Protein 8QLU (pdb70)

Sequence (137 aa):
ESVPIPCHFIRIGDILILQGRPCQVIRRISVSPQTGQHRYLGVDLFTRQLQEESSFVSNPSPSVVVQQTMLGPVYKTYRILDLHEDGTITAMTETGDVKQALPVVTQGQLFRKIRDAFSSVRALVINDGRELVVDYKVI

Structure (mmCIF, N/CA/C/O backbone):
data_8QLU
#
_entry.id   8QLU
#
_cell.length_a   58.360
_cell.length_b   58.360
_cell.length_c   190.050
_cell.angle_alpha   90.000
_cell.angle_beta   90.000
_cell.angle_gamma   120.000
#
_symmetry.space_group_name_H-M   'P 65 2 2'
#
loop_
_entity.id
_entity.type
_entity.pdbx_description
1 polymer 'Woronin body major protein hexA'
2 water water
#
loop_
_atom_site.group_PDB
_atom_site.id
_atom_site.type_symbol
_atom_site.label_atom_id
_atom_site.label_alt_id
_atom_site.label_comp_id
_atom_site.label_asym_id
_atom_site.label_entity_id
_atom_site.label_seq_id
_atom_site.pdbx_PDB_ins_code
_atom_site.Cartn_x
_atom_site.Cartn_y
_atom_site.Cartn_z
_atom_site.occupancy
_atom_site.B_iso_or_equiv
_atom_site.auth_seq_id
_atom_site.auth_comp_id
_atom_site.auth_asym_id
_atom_site.auth_atom_id
_atom_site.pdbx_PDB_model_num
ATOM 1 N N . GLU A 1 72 ? 23.71558 40.83945 36.73678 1.000 50.49863 31 GLU A N 1
ATOM 2 C CA . GLU A 1 72 ? 23.34521 39.60740 36.05076 1.000 43.02173 31 GLU A CA 1
ATOM 3 C C . GLU A 1 72 ? 24.21129 38.43995 36.51216 1.000 39.40365 31 GLU A C 1
ATOM 4 O O . GLU A 1 72 ? 23.95293 37.28801 36.16311 1.000 44.71552 31 GLU A O 1
ATOM 6 N N . SER A 1 73 ? 25.24091 38.74470 37.29932 1.000 36.26458 32 SER A N 1
ATOM 7 C CA . SER A 1 73 ? 26.15325 37.73138 37.80641 1.000 40.63111 32 SER A CA 1
ATOM 8 C C . SER A 1 73 ? 26.57538 38.09559 39.22255 1.000 33.47737 32 SER A C 1
ATOM 9 O O . SER A 1 73 ? 26.41569 39.23465 39.66813 1.000 43.75466 32 SER A O 1
ATOM 12 N N . VAL A 1 74 ? 27.11978 37.10927 39.92820 1.000 33.10739 33 VAL A N 1
ATOM 13 C CA . VAL A 1 74 ? 27.56105 37.30050 41.30778 1.000 41.42802 33 VAL A CA 1
ATOM 14 C C . VAL A 1 74 ? 28.84488 36.50704 41.53647 1.000 33.82409 33 VAL A C 1
ATOM 15 O O . VAL A 1 74 ? 28.96749 35.36857 41.05884 1.000 35.67817 33 VAL A O 1
ATOM 19 N N . PRO A 1 75 ? 29.84136 37.07644 42.21436 1.000 31.81379 34 PRO A N 1
ATOM 20 C CA . PRO A 1 75 ? 31.07157 36.32346 42.48682 1.000 28.19346 34 PRO A CA 1
ATOM 21 C C . PRO A 1 75 ? 30.88763 35.33662 43.62926 1.000 33.12550 34 PRO A C 1
ATOM 22 O O . PRO A 1 75 ? 30.26033 35.63845 44.64772 1.000 32.75236 34 PRO A O 1
ATOM 26 N N . ILE A 1 76 ? 31.44625 34.14395 43.44642 1.000 26.55822 35 ILE A N 1
ATOM 27 C CA . ILE A 1 76 ? 31.34756 33.06722 44.42923 1.000 27.93329 35 ILE A CA 1
ATOM 28 C C . ILE A 1 76 ? 32.74669 32.54098 44.72635 1.000 26.17535 35 ILE A C 1
ATOM 29 O O . ILE A 1 76 ? 33.49881 32.23695 43.78926 1.000 25.34888 35 ILE A O 1
ATOM 34 N N . PRO A 1 77 ? 33.14196 32.42237 45.99488 1.000 25.83074 36 PRO A N 1
ATOM 35 C CA . PRO A 1 77 ? 34.44599 31.82253 46.30373 1.000 23.02375 36 PRO A CA 1
ATOM 36 C C . PRO A 1 77 ? 34.53775 30.40380 45.76078 1.000 26.03808 36 PRO A C 1
ATOM 37 O O . PRO A 1 77 ? 33.58086 29.62972 45.82734 1.000 23.26379 36 PRO A O 1
ATOM 41 N N . CYS A 1 78 ? 35.71194 30.07008 45.21873 1.000 23.73209 37 CYS A N 1
ATOM 42 C CA . CYS A 1 78 ? 35.86943 28.81263 44.49344 1.000 28.78303 37 CYS A CA 1
ATOM 43 C C . CYS A 1 78 ? 35.65241 27.59734 45.38474 1.000 25.36425 37 CYS A C 1
ATOM 44 O O . CYS A 1 78 ? 35.14890 26.57035 44.91513 1.000 25.66390 37 CYS A O 1
ATOM 47 N N . HIS A 1 79 ? 36.01822 27.68523 46.66481 1.000 24.36491 38 HIS A N 1
ATOM 48 C CA . HIS A 1 79 ? 35.88703 26.52550 47.53863 1.000 30.15636 38 HIS A CA 1
ATOM 49 C C . HIS A 1 79 ? 34.43569 26.18292 47.85265 1.000 30.25897 38 HIS A C 1
ATOM 50 O O . HIS A 1 79 ? 34.18209 25.12766 48.44330 1.000 29.69560 38 HIS A O 1
ATOM 57 N N . PHE A 1 80 ? 33.48528 27.03384 47.46740 1.000 27.27198 39 PHE A N 1
ATOM 58 C CA . PHE A 1 80 ? 32.06634 26.73293 47.59987 1.000 28.19834 39 PHE A CA 1
ATOM 59 C C . PHE A 1 80 ? 31.48181 26.06977 46.35920 1.000 28.77489 39 PHE A C 1
ATOM 60 O O . PHE A 1 80 ? 30.37646 25.52171 46.43103 1.000 29.31555 39 PHE A O 1
ATOM 68 N N . ILE A 1 81 ? 32.19002 26.10539 45.23451 1.000 25.37946 40 ILE A N 1
ATOM 69 C CA . ILE A 1 81 ? 31.68474 25.60421 43.96186 1.000 28.03505 40 ILE A CA 1
ATOM 70 C C . ILE A 1 81 ? 31.95374 24.11011 43.86706 1.000 33.36238 40 ILE A C 1
ATOM 71 O O . ILE A 1 81 ? 33.04260 23.63584 44.21159 1.000 30.11009 40 ILE A O 1
ATOM 76 N N . ARG A 1 82 ? 30.95995 23.36233 43.39299 1.000 29.40546 41 ARG A N 1
ATOM 77 C CA . ARG A 1 82 ? 31.06883 21.91969 43.24347 1.000 26.76366 41 ARG A CA 1
ATOM 78 C C . ARG A 1 82 ? 30.53799 21.50383 41.87896 1.000 25.15652 41 ARG A C 1
ATOM 79 O O . ARG A 1 82 ? 29.87828 22.27644 41.17894 1.000 21.17566 41 ARG A O 1
ATOM 87 N N . ILE A 1 83 ? 30.84210 20.25761 41.50884 1.000 24.76814 42 ILE A N 1
ATOM 88 C CA . ILE A 1 83 ? 30.38115 19.71508 40.23722 1.000 23.81965 42 ILE A CA 1
ATOM 89 C C . ILE A 1 83 ? 28.86036 19.71838 40.20720 1.000 26.42346 42 ILE A C 1
ATOM 90 O O . ILE A 1 83 ? 28.20047 19.31172 41.17186 1.000 26.41065 42 ILE A O 1
ATOM 95 N N . GLY A 1 84 ? 28.29500 20.18876 39.09644 1.000 26.71683 43 GLY A N 1
ATOM 96 C CA . GLY A 1 84 ? 26.86748 20.33709 38.94773 1.000 24.50342 43 GLY A CA 1
ATOM 97 C C . GLY A 1 84 ? 26.36500 21.75309 39.13499 1.000 29.81621 43 GLY A C 1
ATOM 98 O O . GLY A 1 84 ? 25.24468 22.05990 38.71002 1.000 26.89422 43 GLY A O 1
ATOM 99 N N . ASP A 1 85 ? 27.15960 22.61774 39.76055 1.000 20.45142 44 ASP A N 1
ATOM 100 C CA . ASP A 1 85 ? 26.77458 24.01103 39.92132 1.000 27.46610 44 ASP A CA 1
ATOM 101 C C . ASP A 1 85 ? 26.80448 24.72911 38.57767 1.000 27.02708 44 ASP A C 1
ATOM 102 O O . ASP A 1 85 ? 27.56343 24.37289 37.67227 1.000 23.61728 44 ASP A O 1
ATOM 107 N N . ILE A 1 86 ? 25.96589 25.75029 38.45318 1.000 22.82095 45 ILE A N 1
ATOM 108 C CA . ILE A 1 86 ? 25.90959 26.56109 37.24391 1.000 23.19919 45 ILE A CA 1
ATOM 109 C C . ILE A 1 86 ? 26.79750 27.78303 37.43050 1.000 25.95830 45 ILE A C 1
ATOM 110 O O . ILE A 1 86 ? 26.66240 28.51888 38.41556 1.000 23.86243 45 ILE A O 1
ATOM 115 N N . LEU A 1 87 ? 27.71351 27.99333 36.48895 1.000 20.57677 46 LEU A N 1
ATOM 116 C CA . LEU A 1 87 ? 28.60908 29.13828 36.50157 1.000 24.78574 46 LEU A CA 1
ATOM 117 C C . LEU A 1 87 ? 28.55720 29.83380 35.14958 1.000 26.23691 46 LEU A C 1
ATOM 118 O O . LEU A 1 87 ? 28.09198 29.27233 34.15440 1.000 28.26864 46 LEU A O 1
ATOM 123 N N . ILE A 1 88 ? 29.04605 31.07094 35.12550 1.000 24.60015 47 ILE A N 1
ATOM 124 C CA . ILE A 1 88 ? 29.19218 31.82888 33.88805 1.000 23.81848 47 ILE A CA 1
ATOM 125 C C . ILE A 1 88 ? 30.61120 31.58146 33.38523 1.000 24.76139 47 ILE A C 1
ATOM 126 O O . ILE A 1 88 ? 31.57525 32.14520 33.90449 1.000 31.68275 47 ILE A O 1
ATOM 131 N N . LEU A 1 89 ? 30.74003 30.72296 32.37713 1.000 23.59426 48 LEU A N 1
ATOM 132 C CA . LEU A 1 89 ? 32.02659 30.39172 31.77666 1.000 25.80573 48 LEU A CA 1
ATOM 133 C C . LEU A 1 89 ? 32.11299 31.05746 30.41135 1.000 25.51794 48 LEU A C 1
ATOM 134 O O . LEU A 1 89 ? 31.28250 30.78946 29.53575 1.000 27.35900 48 LEU A O 1
ATOM 139 N N . GLN A 1 90 ? 33.11818 31.91690 30.23498 1.000 26.60307 49 GLN A N 1
ATOM 140 C CA . GLN A 1 90 ? 33.31841 32.65150 28.98541 1.000 31.98137 49 GLN A CA 1
ATOM 141 C C . GLN A 1 90 ? 32.05900 33.42160 28.59451 1.000 31.95510 49 GLN A C 1
ATOM 142 O O . GLN A 1 90 ? 31.69819 33.51488 27.41954 1.000 31.73949 49 GLN A O 1
ATOM 148 N N . GLY A 1 91 ? 31.37882 33.97416 29.59720 1.000 26.05882 50 GLY A N 1
ATOM 149 C CA . GLY A 1 91 ? 30.16083 34.72359 29.37042 1.000 28.39795 50 GLY A CA 1
ATOM 150 C C . GLY A 1 91 ? 28.92289 33.89098 29.12705 1.000 26.10958 50 GLY A C 1
ATOM 151 O O . GLY A 1 91 ? 27.88329 34.45210 28.76334 1.000 33.09351 50 GLY A O 1
ATOM 152 N N . ARG A 1 92 ? 28.99315 32.57318 29.31832 1.000 26.46121 51 ARG A N 1
ATOM 153 C CA . ARG A 1 92 ? 27.86099 31.70197 29.06305 1.000 33.09309 51 ARG A CA 1
ATOM 154 C C . ARG A 1 92 ? 27.52442 30.87845 30.30011 1.000 25.89992 51 ARG A C 1
ATOM 155 O O . ARG A 1 92 ? 28.42927 30.35969 30.96224 1.000 26.38261 51 ARG A O 1
ATOM 163 N N . PRO A 1 93 ? 26.24221 30.74204 30.63859 1.000 25.90129 52 PRO A N 1
ATOM 164 C CA . PRO A 1 93 ? 25.86397 29.86039 31.75273 1.000 26.20972 52 PRO A CA 1
ATOM 165 C C . PRO A 1 93 ? 26.16554 28.40859 31.41165 1.000 25.52582 52 PRO A C 1
ATOM 166 O O . PRO A 1 93 ? 25.71210 27.88911 30.38955 1.000 28.00207 52 PRO A O 1
ATOM 170 N N . CYS A 1 94 ? 26.93932 27.75664 32.27638 1.000 25.57139 53 CYS A N 1
ATOM 171 C CA . CYS A 1 94 ? 27.37460 26.38904 32.04130 1.000 24.00898 53 CYS A CA 1
ATOM 172 C C . CYS A 1 94 ? 27.23490 25.57367 33.31726 1.000 25.92243 53 CYS A C 1
ATOM 173 O O . CYS A 1 94 ? 27.42774 26.08326 34.42418 1.000 24.45440 53 CYS A O 1
ATOM 176 N N . GLN A 1 95 ? 26.90124 24.29680 33.14841 1.000 24.65072 54 GLN A N 1
ATOM 177 C CA . GLN A 1 95 ? 26.89459 23.34200 34.24887 1.000 24.56295 54 GLN A CA 1
ATOM 178 C C . GLN A 1 95 ? 28.28197 22.72187 34.36441 1.000 27.13948 54 GLN A C 1
ATOM 179 O O . GLN A 1 95 ? 28.78035 22.12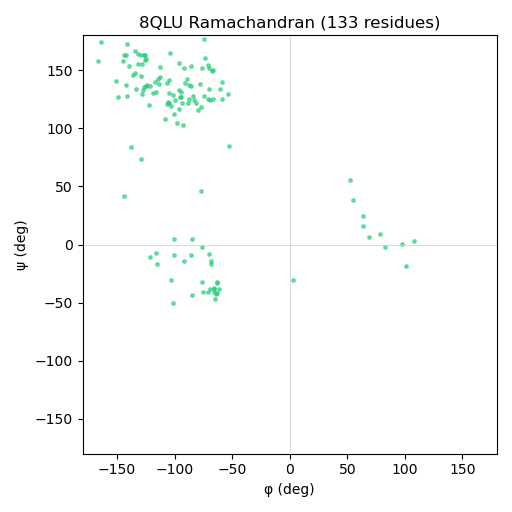415 33.40490 1.000 21.07444 54 GLN A O 1
ATOM 185 N N . VAL A 1 96 ? 28.90040 22.86344 35.53669 1.000 22.65173 55 VAL A N 1
ATOM 186 C CA . VAL A 1 96 ? 30.26626 22.39203 35.73369 1.000 20.34310 55 VAL A CA 1
ATOM 187 C C . VAL A 1 96 ? 30.29044 20.86992 35.73486 1.000 24.50246 55 VAL A C 1
ATOM 188 O O . VAL A 1 96 ? 29.45835 20.21948 36.38269 1.000 21.15232 55 VAL A O 1
ATOM 192 N N . ILE A 1 97 ? 31.24426 20.29339 35.00765 1.000 17.17531 56 ILE A N 1
ATOM 193 C CA . ILE A 1 97 ? 31.43016 18.84630 34.97432 1.000 23.51032 56 ILE A CA 1
ATOM 194 C C . ILE A 1 97 ? 32.81644 18.41245 35.42688 1.000 25.66848 56 ILE A C 1
ATOM 195 O O . ILE A 1 97 ? 33.02985 17.20839 35.63757 1.000 26.58861 56 ILE A O 1
ATOM 200 N N . ARG A 1 98 ? 33.76617 19.33382 35.58328 1.000 29.26730 57 ARG A N 1
ATOM 201 C CA A ARG A 1 98 ? 35.09710 18.98378 36.05865 0.644 28.99203 57 ARG A CA 1
ATOM 202 C CA B ARG A 1 98 ? 35.09927 18.98477 36.05353 0.356 28.97968 57 ARG A CA 1
ATOM 203 C C . ARG A 1 98 ? 35.74403 20.21656 36.67060 1.000 28.03711 57 ARG A C 1
ATOM 204 O O . ARG A 1 98 ? 35.61131 21.32285 36.14098 1.000 22.88267 57 ARG A O 1
ATOM 219 N N . ILE A 1 99 ? 36.43737 20.01596 37.78974 1.000 28.89563 58 ILE A N 1
ATOM 220 C CA . ILE A 1 99 ? 37.17187 21.07164 38.47506 1.000 26.15447 58 ILE A CA 1
ATOM 221 C C . ILE A 1 99 ? 38.60030 20.59131 38.68316 1.000 30.98687 58 ILE A C 1
ATOM 222 O O . ILE A 1 99 ? 38.81859 19.45999 39.13113 1.000 25.57198 58 ILE A O 1
ATOM 227 N N . SER A 1 100 ? 39.56874 21.44351 38.35361 1.000 25.28528 59 SER A N 1
ATOM 228 C CA . SER A 1 100 ? 40.97649 21.12777 38.54275 1.000 34.11709 59 SER A CA 1
ATOM 229 C C . SER A 1 100 ? 41.70664 22.37931 39.00852 1.000 31.90882 59 SER A C 1
ATOM 230 O O . SER A 1 100 ? 41.14548 23.47761 39.04320 1.000 31.87463 59 SER A O 1
ATOM 233 N N . VAL A 1 101 ? 42.97380 22.20209 39.37384 1.000 31.75105 60 VAL A N 1
ATOM 234 C CA . VAL A 1 101 ? 43.81493 23.28207 39.87334 1.000 34.02978 60 VAL A CA 1
ATOM 235 C C . VAL A 1 101 ? 45.03343 23.40698 38.97107 1.000 35.75616 60 VAL A C 1
ATOM 236 O O . VAL A 1 101 ? 45.63927 22.40068 38.58670 1.000 37.32693 60 VAL A O 1
ATOM 240 N N . SER A 1 102 ? 45.38757 24.64069 38.63341 1.000 40.93633 61 SER A N 1
ATOM 241 C CA . SER A 1 102 ? 46.57328 24.88769 37.82462 1.000 35.71877 61 SER A CA 1
ATOM 242 C C . SER A 1 102 ? 47.81927 24.75594 38.68998 1.000 35.06531 61 SER A C 1
ATOM 243 O O . SER A 1 102 ? 47.96947 25.50871 39.65893 1.000 35.13117 61 SER A O 1
ATOM 246 N N . PRO A 1 103 ? 48.72723 23.82206 38.38912 1.000 42.07905 62 PRO A N 1
ATOM 247 C CA . PRO A 1 103 ? 49.96901 23.72655 39.17125 1.000 42.70675 62 PRO A CA 1
ATOM 248 C C . PRO A 1 103 ? 50.90385 24.90669 38.97396 1.000 48.91203 62 PRO A C 1
ATOM 249 O O . PRO A 1 103 ? 51.83399 25.07417 39.77336 1.000 51.93165 62 PRO A O 1
ATOM 253 N N . GLN A 1 104 ? 50.68790 25.72618 37.94564 1.000 47.93007 63 GLN A N 1
ATOM 254 C CA . GLN A 1 104 ? 51.53922 26.88026 37.68618 1.000 46.73986 63 GLN A CA 1
ATOM 255 C C . GLN A 1 104 ? 51.11999 28.10552 38.48942 1.000 39.45171 63 GLN A C 1
ATOM 256 O O . GLN A 1 104 ? 51.97612 28.80437 39.04207 1.000 39.97871 63 GLN A O 1
ATOM 262 N N . THR A 1 105 ? 49.81637 28.38082 38.56668 1.000 38.65903 64 THR A N 1
ATOM 263 C CA . THR A 1 105 ? 49.31537 29.58530 39.21191 1.000 33.98765 64 THR A CA 1
ATOM 264 C C . THR A 1 105 ? 48.48050 29.33110 40.45744 1.000 33.85460 64 THR A C 1
ATOM 265 O O . THR A 1 105 ? 48.27685 30.26750 41.23777 1.000 29.69918 64 THR A O 1
ATOM 269 N N . GLY A 1 106 ? 47.99220 28.11174 40.66842 1.000 32.67411 65 GLY A N 1
ATOM 270 C CA . GLY A 1 106 ? 47.07074 27.85010 41.75142 1.000 29.17159 65 GLY A CA 1
ATOM 271 C C . GLY A 1 106 ? 45.62855 28.18926 41.45057 1.000 36.26345 65 GLY A C 1
ATOM 272 O O . GLY A 1 106 ? 44.76443 27.96242 42.30785 1.000 32.17184 65 GLY A O 1
ATOM 273 N N . GLN A 1 107 ? 45.34050 28.72980 40.26934 1.000 27.46702 66 GLN A N 1
ATOM 274 C CA . GLN A 1 107 ? 43.96685 29.01081 39.88302 1.000 27.51668 66 GLN A CA 1
ATOM 275 C C . GLN A 1 107 ? 43.18376 27.71537 39.71483 1.000 27.07445 66 GLN A C 1
ATOM 276 O O . GLN A 1 107 ? 43.73535 26.66906 39.36342 1.000 31.74994 66 GLN A O 1
ATOM 282 N N . HIS A 1 108 ? 41.88190 27.79383 39.96791 1.000 27.85617 67 HIS A N 1
ATOM 283 C CA . HIS A 1 108 ? 40.98811 26.67678 39.71148 1.000 26.06893 67 HIS A CA 1
ATOM 284 C C . HIS A 1 108 ? 40.46434 26.75746 38.28467 1.000 26.62826 67 HIS A C 1
ATOM 285 O O . HIS A 1 108 ? 40.20664 27.84612 37.76302 1.000 28.40149 67 HIS A O 1
ATOM 292 N N . ARG A 1 109 ? 40.32105 25.59611 37.65484 1.000 27.34210 68 ARG A N 1
ATOM 293 C CA . ARG A 1 109 ? 39.88707 25.48996 36.26988 1.000 32.27055 68 ARG A CA 1
ATOM 294 C C . ARG A 1 109 ? 38.55285 24.76277 36.22867 1.000 31.04557 68 ARG A C 1
ATOM 295 O O . ARG A 1 109 ? 38.40025 23.70417 36.84745 1.000 26.52789 68 ARG A O 1
ATOM 303 N N . TYR A 1 110 ? 37.59222 25.32737 35.50227 1.000 23.60052 69 TYR A N 1
ATOM 304 C CA . TYR A 1 110 ? 36.23204 24.80604 35.46667 1.000 23.46718 69 TYR A CA 1
ATOM 305 C C . TYR A 1 110 ? 35.85150 24.48016 34.03154 1.000 26.11829 69 TYR A C 1
ATOM 306 O O . TYR A 1 110 ? 35.85354 25.36356 33.16834 1.000 26.85797 69 TYR A O 1
ATOM 315 N N . LEU A 1 111 ? 35.53483 23.21397 33.78272 1.000 22.45507 70 LEU A N 1
ATOM 316 C CA . LEU A 1 111 ? 35.00367 22.76341 32.50502 1.000 24.76759 70 LEU A CA 1
ATOM 317 C C . LEU A 1 111 ? 33.49986 22.57479 32.64900 1.000 18.57880 70 LEU A C 1
ATOM 318 O O . LEU A 1 111 ? 33.04219 21.91203 33.58582 1.000 20.67294 70 LEU A O 1
ATOM 323 N N . GLY A 1 112 ? 32.73377 23.16669 31.73384 1.000 22.36868 71 GLY A N 1
ATOM 324 C CA . GLY A 1 112 ? 31.29127 23.15583 31.84937 1.000 18.40134 71 GLY A CA 1
ATOM 325 C C . GLY A 1 112 ? 30.61918 23.00923 30.49925 1.000 25.74400 71 GLY A C 1
ATOM 326 O O . GLY A 1 112 ? 31.22490 23.22205 29.44606 1.000 23.46394 71 GLY A O 1
ATOM 327 N N . VAL A 1 113 ? 29.34060 22.64427 30.55462 1.000 27.06766 72 VAL A N 1
ATOM 328 C CA . VAL A 1 113 ? 28.51052 22.44519 29.37155 1.000 26.73843 72 VAL A CA 1
ATOM 329 C C . VAL A 1 113 ? 27.55666 23.62555 29.25770 1.000 26.65972 72 VAL A C 1
ATOM 330 O O . VAL A 1 113 ? 26.77859 23.89416 30.18143 1.000 25.18963 72 VAL A O 1
ATOM 334 N N . ASP A 1 114 ? 27.61254 24.32225 28.12424 1.000 24.76130 73 ASP A N 1
ATOM 335 C CA . ASP A 1 114 ? 26.71112 25.43934 27.86904 1.000 29.88266 73 ASP A CA 1
ATOM 336 C C . ASP A 1 114 ? 25.26354 24.96766 27.93053 1.000 34.50194 73 ASP A C 1
ATOM 337 O O . ASP A 1 114 ? 24.87538 24.03192 27.22534 1.000 31.35307 73 ASP A O 1
ATOM 342 N N . LEU A 1 115 ? 24.46383 25.62056 28.77744 1.000 33.21637 74 LEU A N 1
ATOM 343 C CA . LEU A 1 115 ? 23.07842 25.20607 28.96959 1.000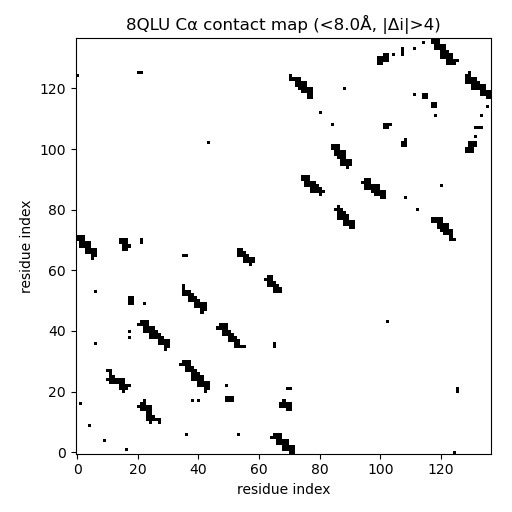 35.27717 74 LEU A CA 1
ATOM 344 C C . LEU A 1 115 ? 22.21649 25.45063 27.73794 1.000 40.66626 74 LEU A C 1
ATOM 345 O O . LEU A 1 115 ? 21.12629 24.87810 27.63758 1.000 36.91498 74 LEU A O 1
ATOM 350 N N . PHE A 1 116 ? 22.67599 26.27999 26.80276 1.000 43.11985 75 PHE A N 1
ATOM 351 C CA . PHE A 1 116 ? 21.92599 26.59983 25.59413 1.000 48.72847 75 PHE A CA 1
ATOM 352 C C . PHE A 1 116 ? 22.41806 25.82997 24.37496 1.000 41.64096 75 PHE A C 1
ATOM 353 O O . PHE A 1 116 ? 21.61705 25.21646 23.66378 1.000 48.19703 75 PHE A O 1
ATOM 361 N N . THR A 1 117 ? 23.72649 25.84675 24.12170 1.000 38.79704 76 THR A N 1
ATOM 362 C CA . THR A 1 117 ? 24.29688 25.25769 22.91818 1.000 32.48497 76 THR A CA 1
ATOM 363 C C . THR A 1 117 ? 24.91231 23.88338 23.14569 1.000 34.10725 76 THR A C 1
ATOM 364 O O . THR A 1 117 ? 25.28529 23.22538 22.16834 1.000 37.31001 76 THR A O 1
ATOM 368 N N . ARG A 1 118 ? 25.03602 23.44396 24.39949 1.000 31.55277 77 ARG A N 1
ATOM 369 C CA . ARG A 1 118 ? 25.63112 22.15709 24.76355 1.000 34.53852 77 ARG A CA 1
ATOM 370 C C . ARG A 1 118 ? 27.10756 22.06883 24.38854 1.000 35.32243 77 ARG A C 1
ATOM 371 O O . ARG A 1 118 ? 27.67580 20.97335 24.35164 1.000 34.28634 77 ARG A O 1
ATOM 373 N N . GLN A 1 119 ? 27.74458 23.20292 24.11128 1.000 31.86933 78 GLN A N 1
ATOM 374 C CA . GLN A 1 119 ? 29.17247 23.22161 23.83592 1.000 30.03302 78 GLN A CA 1
ATOM 375 C C . GLN A 1 119 ? 29.96169 23.31080 25.13650 1.000 26.21699 78 GLN A C 1
ATOM 376 O O . GLN A 1 119 ? 29.47872 23.82687 26.14795 1.000 25.99899 78 GLN A O 1
ATOM 379 N N . LEU A 1 120 ? 31.18873 22.79956 25.10186 1.000 28.83196 79 LEU A N 1
ATOM 380 C CA . LEU A 1 120 ? 32.05337 22.79683 26.27272 1.000 30.45861 79 LEU A CA 1
ATOM 381 C C . LEU A 1 120 ? 32.85032 24.09245 26.34956 1.000 24.89654 79 LEU A C 1
ATOM 382 O O . LEU A 1 120 ? 33.36677 24.58070 25.34064 1.000 29.51894 79 LEU A O 1
ATOM 387 N N . GLN A 1 121 ? 32.94342 24.64497 27.55790 1.000 23.20377 80 GLN A N 1
ATOM 388 C CA . GLN A 1 121 ? 33.68949 25.86705 27.81769 1.000 24.28902 80 GLN A CA 1
ATOM 389 C C . GLN A 1 121 ? 34.54250 25.68503 29.06443 1.000 31.40981 80 GLN A C 1
ATOM 390 O O . GLN A 1 121 ? 34.16591 24.96504 29.99293 1.000 23.06812 80 GLN A O 1
ATOM 396 N N . GLU A 1 122 ? 35.69718 26.34714 29.08138 1.000 22.87412 81 GLU A N 1
ATOM 397 C CA . GLU A 1 122 ? 36.57824 26.32844 30.23956 1.000 23.60622 81 GLU A CA 1
ATOM 398 C C . GLU A 1 122 ? 36.96011 27.75314 30.61260 1.000 22.32855 81 GLU A C 1
ATOM 399 O O . GLU A 1 122 ? 37.10852 28.61646 29.74203 1.000 22.66231 81 GLU A O 1
ATOM 405 N N . GLU A 1 123 ? 37.10218 27.99379 31.91429 1.000 24.64698 82 GLU A N 1
ATOM 406 C CA . GLU A 1 123 ? 37.50736 29.29392 32.42770 1.000 27.96320 82 GLU A CA 1
ATOM 407 C C . GLU A 1 123 ? 38.25534 29.09206 33.73637 1.000 25.81586 82 GLU A C 1
ATOM 408 O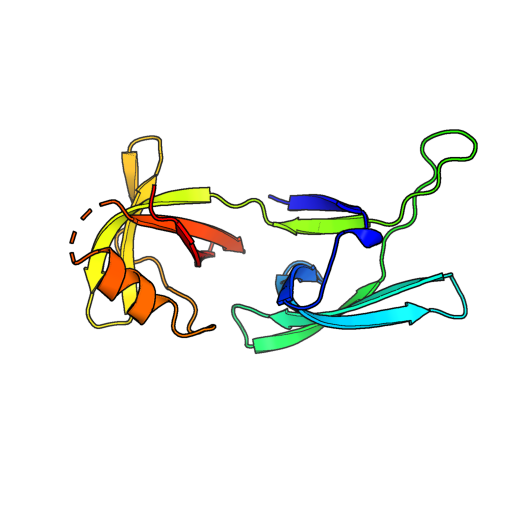 O . GLU A 1 123 ? 37.87631 28.24528 34.54967 1.000 22.51294 82 GLU A O 1
ATOM 414 N N . SER A 1 124 ? 39.31452 29.86984 33.93070 1.000 23.17607 83 SER A N 1
ATOM 415 C CA . SER A 1 124 ? 40.10076 29.83176 35.15349 1.000 24.80110 83 SER A CA 1
ATOM 416 C C . SER A 1 124 ? 39.64267 30.92307 36.11471 1.000 25.48262 83 SER A C 1
ATOM 417 O O . SER A 1 124 ? 39.07875 31.94386 35.71355 1.000 26.57860 83 SER A O 1
ATOM 420 N N . SER A 1 125 ? 39.90341 30.69383 37.39904 1.000 20.59642 84 SER A N 1
ATOM 421 C CA . SER A 1 125 ? 39.37689 31.55765 38.44378 1.000 22.51368 84 SER A CA 1
ATOM 422 C C . SER A 1 125 ? 40.10557 32.89925 38.47984 1.000 25.49685 84 SER A C 1
ATOM 423 O O . SER A 1 125 ? 41.21998 33.05394 37.97284 1.000 22.38630 84 SER A O 1
ATOM 426 N N . PHE A 1 126 ? 39.45112 33.87630 39.10291 1.000 26.37439 85 PHE A N 1
ATOM 427 C CA . PHE A 1 126 ? 39.96589 35.23392 39.22654 1.000 29.51653 85 PHE A CA 1
ATOM 428 C C . PHE A 1 126 ? 40.50019 35.43501 40.63988 1.000 29.36498 85 PHE A C 1
ATOM 429 O O . PHE A 1 126 ? 39.75010 35.31077 41.61412 1.000 31.84131 85 PHE A O 1
ATOM 437 N N . VAL A 1 127 ? 41.78931 35.73961 40.74924 1.000 28.02442 86 VAL A N 1
ATOM 438 C CA . VAL A 1 127 ? 42.43197 35.95864 42.04013 1.000 32.31323 86 VAL A CA 1
ATOM 439 C C . VAL A 1 127 ? 42.35376 37.43633 42.39148 1.000 34.95199 86 VAL A C 1
ATOM 440 O O . VAL A 1 127 ? 42.53797 38.30645 41.53196 1.000 37.80080 86 VAL A O 1
ATOM 444 N N . SER A 1 128 ? 42.07986 37.72336 43.66224 1.000 32.64488 87 SER A N 1
ATOM 445 C CA . SER A 1 128 ? 42.04175 39.08989 44.15821 1.000 40.11386 87 SER A CA 1
ATOM 446 C C . SER A 1 128 ? 42.67684 39.13871 45.53933 1.000 38.52634 87 SER A C 1
ATOM 447 O O . SER A 1 128 ? 42.68758 38.14609 46.27156 1.000 36.74109 87 SER A O 1
ATOM 450 N N . ASN A 1 129 ? 43.20912 40.30752 45.88537 1.000 35.70478 88 ASN A N 1
ATOM 451 C CA . ASN A 1 129 ? 43.85227 40.54588 47.17686 1.000 29.98357 88 ASN A CA 1
ATOM 452 C C . ASN A 1 129 ? 43.24563 41.80434 47.78544 1.000 36.87327 88 ASN A C 1
ATOM 453 O O . ASN A 1 129 ? 43.87802 42.86702 47.81578 1.000 36.36061 88 ASN A O 1
ATOM 458 N N . PRO A 1 130 ? 42.00693 41.71676 48.28202 1.000 43.08561 89 PRO A N 1
ATOM 459 C CA . PRO A 1 130 ? 41.32442 42.94326 48.73083 1.000 42.99980 89 PRO A CA 1
ATOM 460 C C . PRO A 1 130 ? 41.89758 43.52134 50.01156 1.000 44.00588 89 PRO A C 1
ATOM 461 O O . PRO A 1 130 ? 42.03498 44.74607 50.12076 1.000 48.85641 89 PRO A O 1
ATOM 465 N N . SER A 1 131 ? 42.23105 42.68517 50.98341 1.000 40.72891 90 SER A N 1
ATOM 466 C CA . SER A 1 131 ? 42.75567 43.12095 52.26683 1.000 44.70333 90 SER A CA 1
ATOM 467 C C . SER A 1 131 ? 44.07464 42.42013 52.54150 1.000 39.49570 90 SER A C 1
ATOM 468 O O . SER A 1 131 ? 44.37072 41.38023 51.94235 1.000 43.82906 90 SER A O 1
ATOM 471 N N . PRO A 1 132 ? 44.90571 42.98258 53.41897 1.000 40.73358 91 PRO A N 1
ATOM 472 C CA . PRO A 1 132 ? 46.14769 42.30064 53.80512 1.000 41.19517 91 PRO A CA 1
ATOM 473 C C . PRO A 1 132 ? 45.88418 40.88110 54.28679 1.000 41.26605 91 PRO A C 1
ATOM 474 O O . PRO A 1 132 ? 45.02382 40.64343 55.13864 1.000 45.18230 91 PRO A O 1
ATOM 478 N N . SER A 1 133 ? 46.63140 39.93311 53.71747 1.000 36.29234 92 SER A N 1
ATOM 479 C CA . SER A 1 133 ? 46.57156 38.50167 54.00840 1.000 37.30325 92 SER A CA 1
ATOM 480 C C . SER A 1 133 ? 45.27918 37.84865 53.53638 1.000 35.01497 92 SER A C 1
ATOM 481 O O . SER A 1 133 ? 45.05543 36.66658 53.81983 1.000 39.95539 92 SER A O 1
ATOM 484 N N . VAL A 1 134 ? 44.42720 38.57207 52.81773 1.000 31.57688 93 VAL A N 1
ATOM 485 C CA . VAL A 1 134 ? 43.17788 38.03435 52.29171 1.000 34.46935 93 VAL A CA 1
ATOM 486 C C . VAL A 1 134 ? 43.33866 37.88809 50.78539 1.000 37.45567 93 VAL A C 1
ATOM 487 O O . VAL A 1 134 ? 43.36490 38.88692 50.05674 1.000 31.07471 93 VAL A O 1
ATOM 491 N N . VAL A 1 135 ? 43.45714 36.65000 50.31189 1.000 26.22696 94 VAL A N 1
ATOM 492 C CA . VAL A 1 135 ? 43.47197 36.35272 48.88453 1.000 32.16729 94 VAL A CA 1
ATOM 493 C C . VAL A 1 135 ? 42.27885 35.45566 48.58158 1.000 36.55951 94 VAL A C 1
ATOM 494 O O . VAL A 1 135 ? 42.04221 34.46378 49.28218 1.000 34.99252 94 VAL A O 1
ATOM 498 N N . VAL A 1 136 ? 41.50615 35.82755 47.56456 1.000 32.86083 95 VAL A N 1
ATOM 499 C CA . VAL A 1 136 ? 40.23653 35.17779 47.26744 1.000 34.61799 95 VAL A CA 1
ATOM 500 C C . VAL A 1 136 ? 40.22224 34.73617 45.81203 1.000 30.75576 95 VAL A C 1
ATOM 501 O O . VAL A 1 136 ? 40.63313 35.48494 44.91843 1.000 32.97533 95 VAL A O 1
ATOM 505 N N . GLN A 1 137 ? 39.75337 33.51403 45.58098 1.000 30.27669 96 GLN A N 1
ATOM 506 C CA A GLN A 1 137 ? 39.53416 32.98411 44.24214 0.647 30.28802 96 GLN A CA 1
ATOM 507 C CA B GLN A 1 137 ? 39.53402 32.97500 44.24487 0.353 30.28704 96 GLN A CA 1
ATOM 508 C C . GLN A 1 137 ? 38.03270 32.91144 44.00415 1.000 32.43164 96 GLN A C 1
ATOM 509 O O . GLN A 1 137 ? 37.30894 32.27103 44.77375 1.000 25.47590 96 GLN A O 1
ATOM 520 N N . THR A 1 138 ? 37.56556 33.57105 42.94810 1.000 23.67253 97 THR A N 1
ATOM 521 C CA . THR A 1 138 ? 36.13917 33.64138 42.67678 1.000 29.24055 97 THR A CA 1
ATOM 522 C C . THR A 1 138 ? 35.83461 33.23207 41.24386 1.000 31.30525 97 THR A C 1
ATOM 523 O O . THR A 1 138 ? 36.67693 33.32089 40.34653 1.000 23.11560 97 THR A O 1
ATOM 527 N N . MET A 1 139 ? 34.60131 32.77314 41.05505 1.000 25.58576 98 MET A N 1
ATOM 528 C CA . MET A 1 139 ? 34.00008 32.59486 39.74553 1.000 27.78717 98 MET A CA 1
ATOM 529 C C . MET A 1 139 ? 32.67143 33.33543 39.73760 1.000 24.66747 98 MET A C 1
ATOM 530 O O . MET A 1 139 ? 32.13170 33.68660 40.78924 1.000 29.01641 98 MET A O 1
ATOM 535 N N . LEU A 1 140 ? 32.14609 33.57814 38.54277 1.000 24.63235 99 LEU A N 1
ATOM 536 C CA . LEU A 1 140 ? 30.88568 34.29023 38.38579 1.000 23.58439 99 LEU A CA 1
ATOM 537 C C . LEU A 1 140 ? 29.74180 33.29385 38.25647 1.000 25.80911 99 LEU A C 1
ATOM 538 O O . LEU A 1 140 ? 29.78823 32.39227 37.41317 1.000 24.94930 99 LEU A O 1
ATOM 543 N N . GLY A 1 141 ? 28.72468 33.45635 39.09849 1.000 27.03508 100 GLY A N 1
ATOM 544 C CA . GLY A 1 141 ? 27.52506 32.65930 39.01621 1.000 24.44837 100 GLY A CA 1
ATOM 545 C C . GLY A 1 141 ? 26.33464 33.50317 38.61035 1.000 24.76119 100 GLY A C 1
ATOM 546 O O . GLY A 1 141 ? 26.28917 34.71079 38.86270 1.000 31.13963 100 GLY A O 1
ATOM 547 N N . PRO A 1 142 ? 25.34537 32.88572 37.97259 1.000 30.74780 101 PRO A N 1
ATOM 548 C CA . PRO A 1 142 ? 24.19067 33.64766 37.49091 1.000 27.93448 101 PRO A CA 1
ATOM 549 C C . PRO A 1 142 ? 23.23923 34.02753 38.61332 1.000 29.31368 101 PRO A C 1
ATOM 550 O O . PRO A 1 142 ? 23.13428 33.34872 39.63757 1.000 29.88942 101 PRO A O 1
ATOM 554 N N . VAL A 1 143 ? 22.54306 35.13993 38.40287 1.000 25.61090 102 VAL A N 1
ATOM 555 C CA . VAL A 1 143 ? 21.48296 35.56240 39.31019 1.000 32.28376 102 VAL A CA 1
ATOM 556 C C . VAL A 1 143 ? 20.20124 34.83622 38.92934 1.000 36.35111 102 VAL A C 1
ATOM 557 O O . VAL A 1 143 ? 19.78500 34.85481 37.76471 1.000 35.75402 102 VAL A O 1
ATOM 561 N N . TYR A 1 144 ? 19.57469 34.18871 39.90644 1.000 36.10402 103 TYR A N 1
ATOM 562 C CA . TYR A 1 144 ? 18.37702 33.39203 39.67852 1.000 32.29502 103 TYR A CA 1
ATOM 563 C C . TYR A 1 144 ? 17.13500 34.22793 39.95285 1.000 36.05601 103 TYR A C 1
ATOM 564 O O . TYR A 1 144 ? 17.04139 34.88772 40.99317 1.000 40.12594 103 TYR A O 1
ATOM 573 N N . LYS A 1 145 ? 16.18840 34.19651 39.02032 1.000 30.29467 104 LYS A N 1
ATOM 574 C CA . LYS A 1 145 ? 14.88376 34.81505 39.19700 1.000 30.19706 104 LYS A CA 1
ATOM 575 C C . LYS A 1 145 ? 13.83518 33.73171 39.40747 1.000 30.29736 104 LYS A C 1
ATOM 576 O O . LYS A 1 145 ? 13.86714 32.68936 38.74572 1.000 33.65287 104 LYS A O 1
ATOM 582 N N . THR A 1 146 ? 12.91347 33.97407 40.33612 1.000 29.85265 105 THR A N 1
ATOM 583 C CA . THR A 1 146 ? 11.80969 33.05966 40.60313 1.000 37.61535 105 THR A CA 1
ATOM 584 C C . THR A 1 146 ? 10.52969 33.63867 40.01919 1.000 32.21410 105 THR A C 1
ATOM 585 O O . THR A 1 146 ? 10.12790 34.75327 40.37209 1.000 32.66158 105 THR A O 1
ATOM 589 N N . TYR A 1 147 ? 9.89901 32.88188 39.12812 1.000 32.49049 106 TYR A N 1
ATOM 590 C CA . TYR A 1 147 ? 8.62541 33.24962 38.53157 1.000 25.18700 106 TYR A CA 1
ATOM 591 C C . TYR A 1 147 ? 7.54841 32.28512 39.00601 1.000 32.57692 106 TYR A C 1
ATOM 592 O O . TYR A 1 147 ? 7.81050 31.09334 39.19707 1.000 30.69746 106 TYR A O 1
ATOM 601 N N . ARG A 1 148 ? 6.33956 32.80307 39.19999 1.000 29.19793 107 ARG A N 1
ATOM 602 C CA . ARG A 1 148 ? 5.20309 31.94060 39.48825 1.000 36.70840 107 ARG A CA 1
ATOM 603 C C . ARG A 1 148 ? 4.77124 31.22452 38.21514 1.000 32.37831 107 ARG A C 1
ATOM 604 O O . ARG A 1 148 ? 4.55745 31.85812 37.17762 1.000 40.25739 107 ARG A O 1
ATOM 612 N N . ILE A 1 149 ? 4.65185 29.90299 38.28971 1.000 35.49875 108 ILE A N 1
ATOM 613 C CA . ILE A 1 149 ? 4.27382 29.10492 37.12792 1.000 32.17534 108 ILE A CA 1
ATOM 614 C C . ILE A 1 149 ? 2.75622 29.12161 36.99442 1.000 37.15430 108 ILE A C 1
ATOM 615 O O . ILE A 1 149 ? 2.03524 28.76482 37.93207 1.000 41.12810 108 ILE A O 1
ATOM 620 N N . LEU A 1 150 ? 2.26909 29.53758 35.82636 1.000 29.35749 109 LEU A N 1
ATOM 621 C CA . LEU A 1 150 ? 0.83715 29.63501 35.57518 1.000 33.47905 109 LEU A CA 1
ATOM 622 C C . LEU A 1 150 ? 0.29335 28.49746 34.72426 1.000 38.96447 109 LEU A C 1
ATOM 623 O O . LEU A 1 150 ? -0.86884 28.11516 34.89577 1.000 39.75270 109 LEU A O 1
ATOM 628 N N . ASP A 1 151 ? 1.09883 27.94735 33.81922 1.000 38.19123 110 ASP A N 1
ATOM 629 C CA . ASP A 1 151 ? 0.63510 26.91366 32.90319 1.000 45.31577 110 ASP A CA 1
ATOM 630 C C . ASP A 1 151 ? 1.84266 26.26838 32.24021 1.000 41.52192 110 ASP A C 1
ATOM 631 O O . ASP A 1 151 ? 2.92393 26.85975 32.17251 1.000 35.96318 110 ASP A O 1
ATOM 636 N N . LEU A 1 152 ? 1.64470 25.04489 31.75555 1.000 44.61832 111 LEU A N 1
ATOM 637 C CA . LEU A 1 152 ? 2.62839 24.36253 30.93041 1.000 51.50997 111 LEU A CA 1
ATOM 638 C C . LEU A 1 152 ? 1.98955 23.94342 29.61393 1.000 45.71504 111 LEU A C 1
ATOM 639 O O . LEU A 1 152 ? 0.76611 23.83097 29.49747 1.000 49.37078 111 LEU A O 1
ATOM 643 N N . HIS A 1 153 ? 2.84008 23.70874 28.61968 1.000 43.56147 112 HIS A N 1
ATOM 644 C CA . HIS A 1 153 ? 2.40016 23.34271 27.28417 1.000 45.97986 112 HIS A CA 1
ATOM 645 C C . HIS A 1 153 ? 3.08006 22.04834 26.86117 1.000 61.33241 112 HIS A C 1
ATOM 646 O O . HIS A 1 153 ? 4.08245 21.62712 27.44423 1.000 56.98283 112 HIS A O 1
ATOM 653 N N . GLU A 1 154 ? 2.51899 21.41992 25.82997 1.000 58.96155 113 GLU A N 1
ATOM 654 C CA . GLU A 1 154 ? 3.00895 20.13519 25.34759 1.000 61.96012 113 GLU A CA 1
ATOM 655 C C . GLU A 1 154 ? 4.29355 20.24722 24.53617 1.000 66.06740 113 GLU A C 1
ATOM 656 O O . GLU A 1 154 ? 4.82149 19.21711 24.10367 1.000 80.70676 113 GLU A O 1
ATOM 659 N N . ASP A 1 155 ? 4.80948 21.45611 24.32007 1.000 65.79479 114 ASP A N 1
ATOM 660 C CA . ASP A 1 155 ? 6.01426 21.66123 23.52824 1.000 58.21576 114 ASP A CA 1
ATOM 661 C C . ASP A 1 155 ? 7.25763 21.86729 24.38445 1.000 61.73456 114 ASP A C 1
ATOM 662 O O . ASP A 1 155 ? 8.33106 22.14730 23.84158 1.000 75.61511 114 ASP A O 1
ATOM 667 N N . GLY A 1 156 ? 7.14008 21.73922 25.70397 1.000 56.11311 115 GLY A N 1
ATOM 668 C CA . GLY A 1 156 ? 8.26727 21.90854 26.59497 1.000 51.12037 115 GLY A CA 1
ATOM 669 C C . GLY A 1 156 ? 8.38241 23.27163 27.24112 1.000 51.24202 115 GLY A C 1
ATOM 670 O O . GLY A 1 156 ? 9.32148 23.49084 28.01593 1.000 53.71459 115 GLY A O 1
ATOM 671 N N . THR A 1 157 ? 7.46079 24.18567 26.96047 1.000 46.94098 116 THR A N 1
ATOM 672 C CA . THR A 1 157 ? 7.49876 25.53267 27.50789 1.000 41.48221 116 THR A CA 1
ATOM 673 C C . THR A 1 157 ? 6.47743 25.68672 28.63086 1.000 44.26797 116 THR A C 1
ATOM 674 O O . THR A 1 157 ? 5.57319 24.86682 28.80698 1.000 39.74170 116 THR A O 1
ATOM 678 N N . ILE A 1 158 ? 6.63858 26.76124 29.40214 1.000 39.29918 117 ILE A N 1
ATOM 679 C CA . ILE A 1 158 ? 5.73737 27.08206 30.50035 1.000 34.21210 117 ILE A CA 1
ATOM 680 C C . ILE A 1 158 ? 5.33980 28.54756 30.40539 1.000 36.51156 117 ILE A C 1
ATOM 681 O O . ILE A 1 158 ? 6.05706 29.37247 29.83010 1.000 35.24969 117 ILE A O 1
ATOM 686 N N . THR A 1 159 ? 4.18028 28.86591 30.97393 1.000 30.42096 118 THR A N 1
ATOM 687 C CA . THR A 1 159 ? 3.73690 30.24256 31.14818 1.000 27.69155 118 THR A CA 1
ATOM 688 C C . THR A 1 159 ? 4.02987 30.65721 32.58437 1.000 31.12437 118 THR A C 1
ATOM 689 O O . THR A 1 159 ? 3.58709 29.99303 33.52793 1.000 32.94123 118 THR A O 1
ATOM 693 N N . ALA A 1 160 ? 4.77924 31.74357 32.74800 1.000 29.19170 119 ALA A N 1
ATOM 694 C CA . ALA A 1 160 ? 5.20038 32.20632 34.06007 1.000 28.48110 119 ALA A CA 1
ATOM 695 C C . ALA A 1 160 ? 4.92914 33.69843 34.19094 1.000 31.28553 119 ALA A C 1
ATOM 696 O O . ALA A 1 160 ? 4.69860 34.40345 33.20478 1.000 38.49557 119 ALA A O 1
ATOM 698 N N . MET A 1 161 ? 4.96233 34.17708 35.43301 1.000 27.73529 120 MET A N 1
ATOM 699 C CA . MET A 1 161 ? 4.70430 35.57578 35.74548 1.000 34.83851 120 MET A CA 1
ATOM 700 C C . MET A 1 161 ? 5.77058 36.07801 36.70598 1.000 33.13724 120 MET A C 1
ATOM 701 O O . MET A 1 161 ? 6.08949 35.40478 37.69101 1.000 33.85534 120 MET A O 1
ATOM 706 N N . THR A 1 162 ? 6.31591 37.25750 36.41990 1.000 29.03319 121 THR A N 1
ATOM 707 C CA . THR A 1 162 ? 7.34026 37.83875 37.27241 1.000 32.75135 121 THR A CA 1
ATOM 708 C C . THR A 1 162 ? 6.71497 38.37631 38.55918 1.000 38.96984 121 THR A C 1
ATOM 709 O O . THR A 1 162 ? 5.49639 38.35082 38.75608 1.000 38.39839 121 THR A O 1
ATOM 713 N N . GLU A 1 163 ? 7.57643 38.87372 39.44987 1.000 39.39659 122 GLU A N 1
ATOM 714 C CA . GLU A 1 163 ? 7.10427 39.43697 40.71019 1.000 41.44865 122 GLU A CA 1
ATOM 715 C C . GLU A 1 163 ? 6.23362 40.66665 40.48314 1.000 40.94264 122 GLU A C 1
ATOM 716 O O . GLU A 1 163 ? 5.29082 40.91025 41.24557 1.000 45.97682 122 GLU A O 1
ATOM 722 N N . THR A 1 164 ? 6.51566 41.43689 39.43373 1.000 40.45753 123 THR A N 1
ATOM 723 C CA . THR A 1 164 ? 5.77180 42.65428 39.14093 1.000 42.50759 123 THR A CA 1
ATOM 724 C C . THR A 1 164 ? 4.50750 42.40926 38.32697 1.000 49.21722 123 THR A C 1
ATOM 725 O O . THR A 1 164 ? 3.71098 43.33878 38.15835 1.000 47.38277 123 THR A O 1
ATOM 729 N N . GLY A 1 165 ? 4.30256 41.19526 37.81899 1.000 44.42859 124 GLY A N 1
ATOM 730 C CA . GLY A 1 165 ? 3.12365 40.87389 37.03852 1.000 38.28408 124 GLY A CA 1
ATOM 731 C C . GLY A 1 165 ? 3.36813 40.67827 35.55833 1.000 37.72019 124 GLY A C 1
ATOM 732 O O . GLY A 1 165 ? 2.40355 40.45891 34.81611 1.000 41.20916 124 GLY A O 1
ATOM 733 N N . ASP A 1 166 ? 4.61613 40.75167 35.10175 1.000 37.33255 125 ASP A N 1
ATOM 734 C CA . ASP A 1 166 ? 4.92380 40.54351 33.69225 1.000 34.52136 125 ASP A CA 1
ATOM 735 C C . ASP A 1 166 ? 4.73767 39.07344 33.33683 1.000 40.54988 125 ASP A C 1
ATOM 736 O O . ASP A 1 166 ? 5.33418 38.19552 33.96855 1.000 41.51155 125 ASP A O 1
ATOM 741 N N . VAL A 1 167 ? 3.91894 38.80566 32.32466 1.000 28.72223 126 VAL A N 1
ATOM 742 C CA . VAL A 1 167 ? 3.60132 37.44055 31.92084 1.000 33.54727 126 VAL A CA 1
ATOM 743 C C . VAL A 1 167 ? 4.55881 37.01255 30.81589 1.000 34.85878 126 VAL A C 1
ATOM 744 O O . VAL A 1 167 ? 4.63525 37.65522 29.76303 1.000 35.65559 126 VAL A O 1
ATOM 748 N N . LYS A 1 168 ? 5.29118 35.92740 31.05814 1.000 31.09158 127 LYS A N 1
ATOM 749 C CA . LYS A 1 168 ? 6.12336 35.28590 30.04595 1.000 35.03052 127 LYS A CA 1
ATOM 750 C C . LYS A 1 168 ? 5.35673 34.07538 29.52614 1.000 35.78153 127 LYS A C 1
ATOM 751 O O . LYS A 1 168 ? 5.14900 33.10285 30.25917 1.000 30.64993 127 LYS A O 1
ATOM 757 N N . GLN A 1 169 ? 4.93998 34.13482 28.26042 1.000 32.02863 128 GLN A N 1
ATOM 758 C CA . GLN A 1 169 ? 3.97330 33.16578 27.75536 1.000 41.02555 128 GLN A CA 1
ATOM 759 C C . GLN A 1 169 ? 4.59705 31.79620 27.50859 1.000 40.84334 128 GLN A C 1
ATOM 760 O O . GLN A 1 169 ? 3.97929 30.77128 27.81753 1.000 35.82758 128 GLN A O 1
ATOM 766 N N . ALA A 1 170 ? 5.81638 31.74864 26.94936 1.000 31.83469 129 ALA A N 1
ATOM 767 C CA . ALA A 1 170 ? 6.44345 30.47845 26.56544 1.000 36.04121 129 ALA A CA 1
ATOM 768 C C . ALA A 1 170 ? 7.92059 30.50978 26.96760 1.000 45.86859 129 ALA A C 1
ATOM 769 O O . ALA A 1 170 ? 8.80378 30.81523 26.16286 1.000 41.48540 129 ALA A O 1
ATOM 771 N N . LEU A 1 171 ? 8.18700 30.17580 28.23165 1.000 33.89920 130 LEU A N 1
ATOM 772 C CA . LEU A 1 171 ? 9.55476 30.08333 28.73268 1.000 39.87244 130 LEU A CA 1
ATOM 773 C C . LEU A 1 171 ? 10.10651 28.68546 28.48142 1.000 40.49866 130 LEU A C 1
ATOM 774 O O . LEU A 1 171 ? 9.48425 27.69983 28.89434 1.000 33.21517 130 LEU A O 1
ATOM 779 N N . PRO A 1 172 ? 11.25269 28.55496 27.81749 1.000 37.76268 131 PRO A N 1
ATOM 780 C CA . PRO A 1 172 ? 11.83112 27.22360 27.60991 1.000 38.06472 131 PRO A CA 1
ATOM 781 C C . PRO A 1 172 ? 12.37614 26.64492 28.90601 1.000 34.21693 131 PRO A C 1
ATOM 782 O O . PRO A 1 172 ? 12.74014 27.36863 29.83613 1.000 33.76719 131 PRO A O 1
ATOM 786 N N . VAL A 1 173 ? 12.42631 25.31583 28.95638 1.000 43.17642 132 VAL A N 1
ATOM 787 C CA . VAL A 1 173 ? 12.89158 24.57717 30.12354 1.000 37.84520 132 VAL A CA 1
ATOM 788 C C . VAL A 1 173 ? 14.03714 23.67030 29.69770 1.000 38.79995 132 VAL A C 1
ATOM 789 O O . VAL A 1 173 ? 13.97598 23.03728 28.63793 1.000 46.78495 132 VAL A O 1
ATOM 793 N N . VAL A 1 174 ? 15.08520 23.61030 30.52307 1.000 36.48636 133 VAL A N 1
ATOM 794 C CA . VAL A 1 174 ? 16.20199 22.72045 30.23171 1.000 41.00552 133 VAL A CA 1
ATOM 795 C C . VAL A 1 174 ? 15.74753 21.27148 30.35200 1.000 39.63340 133 VAL A C 1
ATOM 796 O O . VAL A 1 174 ? 14.85656 20.93357 31.14338 1.000 42.54182 133 VAL A O 1
ATOM 800 N N . THR A 1 175 ? 16.36312 20.40470 29.55350 1.000 47.73183 134 THR A N 1
ATOM 801 C CA . THR A 1 175 ? 16.13672 18.96984 29.65231 1.000 43.08737 134 THR A CA 1
ATOM 802 C C . THR A 1 175 ? 17.01342 18.31378 30.70974 1.000 43.53453 134 THR A C 1
ATOM 803 O O . THR A 1 175 ? 16.99386 17.08515 30.83690 1.000 56.44199 134 THR A O 1
ATOM 807 N N . GLN A 1 176 ? 17.77306 19.10411 31.46397 1.000 41.12459 135 GLN A N 1
ATOM 808 C CA . GLN A 1 176 ? 18.66961 18.55609 32.47133 1.000 40.65323 135 GLN A CA 1
ATOM 809 C C . GLN A 1 176 ? 17.87329 17.95215 33.62130 1.000 43.8343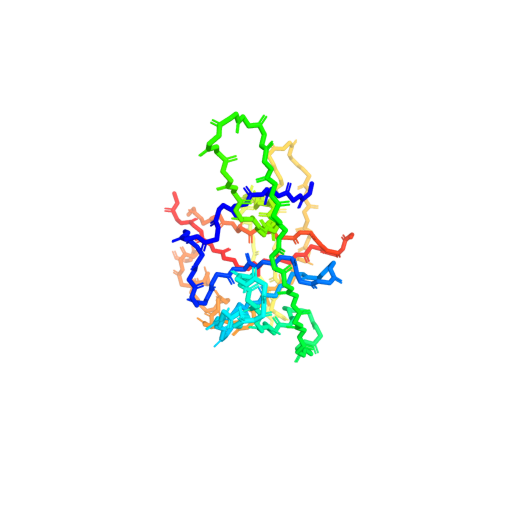7 135 GLN A C 1
ATOM 810 O O . GLN A 1 176 ? 17.03841 18.62445 34.23490 1.000 43.59593 135 GLN A O 1
ATOM 816 N N . GLY A 1 177 ? 18.13338 16.67878 33.90892 1.000 44.27654 136 GLY A N 1
ATOM 817 C CA . GLY A 1 177 ? 17.47357 16.00487 35.01441 1.000 46.93719 136 GLY A CA 1
ATOM 818 C C . GLY A 1 177 ? 15.97600 15.87047 34.86252 1.000 52.89088 136 GLY A C 1
ATOM 819 O O . GLY A 1 177 ? 15.26958 15.74150 35.86892 1.000 53.02569 136 GLY A O 1
ATOM 820 N N . GLN A 1 178 ? 15.47137 15.89001 33.62724 1.000 50.07244 137 GLN A N 1
ATOM 821 C CA . GLN A 1 178 ? 14.03676 15.80665 33.35019 1.000 49.77241 137 GLN A CA 1
ATOM 822 C C . GLN A 1 178 ? 13.26902 16.85868 34.14740 1.000 53.77266 137 GLN A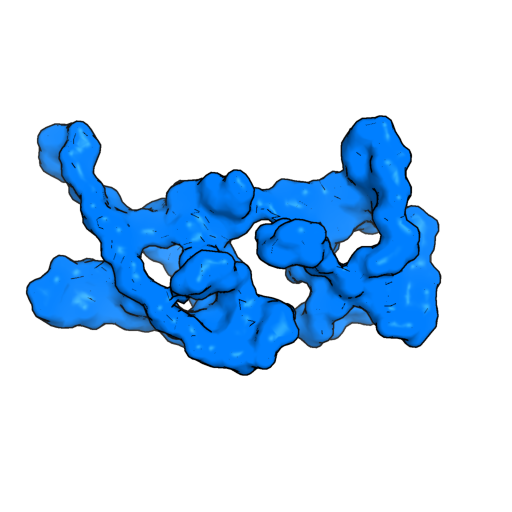 C 1
ATOM 823 O O . GLN A 1 178 ? 12.34126 16.55539 34.90085 1.000 48.44083 137 GLN A O 1
ATOM 825 N N . LEU A 1 179 ? 13.67712 18.11819 33.97376 1.000 41.42641 138 LEU A N 1
ATOM 826 C CA . LEU A 1 179 ? 13.12223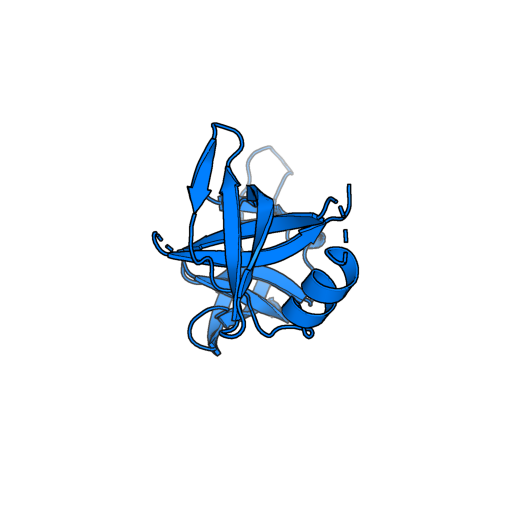 19.19714 34.78448 1.000 45.69410 138 LEU A CA 1
ATOM 827 C C . LEU A 1 179 ? 11.64035 19.40627 34.49928 1.000 41.77593 138 LEU A C 1
ATOM 828 O O . LEU A 1 179 ? 10.85700 19.67080 35.41950 1.000 44.85844 138 LEU A O 1
ATOM 833 N N . PHE A 1 180 ? 11.23443 19.29178 33.23181 1.000 40.85017 139 PHE A N 1
ATOM 834 C CA . PHE A 1 180 ? 9.83227 19.51243 32.89118 1.000 43.14200 139 PHE A CA 1
ATOM 835 C C . PHE A 1 180 ? 8.93538 18.46786 33.54378 1.000 44.40743 139 PHE A C 1
ATOM 836 O O . PHE A 1 180 ? 7.86553 18.80058 34.06757 1.000 47.19077 139 PHE A O 1
ATOM 844 N N . ARG A 1 181 ? 9.35321 17.19939 33.52473 1.000 49.94169 140 ARG A N 1
ATOM 845 C CA . ARG A 1 181 ? 8.54359 16.14868 34.13410 1.000 48.52127 140 ARG A CA 1
ATOM 846 C C . ARG A 1 181 ? 8.36087 16.38927 35.62747 1.000 49.17093 140 ARG A C 1
ATOM 847 O O . ARG A 1 181 ? 7.27694 16.15344 36.17372 1.000 54.10056 140 ARG A O 1
ATOM 850 N N . LYS A 1 182 ? 9.40802 16.86676 36.30403 1.000 45.24168 141 LYS A N 1
ATOM 851 C CA . LYS A 1 182 ? 9.28545 17.17802 37.72435 1.000 50.33109 141 LYS A CA 1
ATOM 852 C C . LYS A 1 182 ? 8.38803 18.38932 37.94770 1.000 52.89977 141 LYS A C 1
ATOM 853 O O . LYS A 1 182 ? 7.60764 18.42151 38.90648 1.000 49.57916 141 LYS A O 1
ATOM 856 N N . ILE A 1 183 ? 8.48530 19.39512 37.07483 1.000 44.36811 142 ILE A N 1
ATOM 857 C CA . ILE A 1 183 ? 7.60436 20.55484 37.17632 1.000 43.40818 142 ILE A CA 1
ATOM 858 C C . ILE A 1 183 ? 6.15908 20.14869 36.91599 1.000 49.66183 142 ILE A C 1
ATOM 859 O O . ILE A 1 183 ? 5.23693 20.60510 37.60335 1.000 43.84520 142 ILE A O 1
ATOM 864 N N . ARG A 1 184 ? 5.93949 19.27847 35.92681 1.000 49.55434 143 ARG A N 1
ATOM 865 C CA . ARG A 1 184 ? 4.58873 18.80963 35.63442 1.000 47.76927 143 ARG A CA 1
ATOM 866 C C . ARG A 1 184 ? 4.00399 18.03857 36.81154 1.000 60.01340 143 ARG A C 1
ATOM 867 O O . ARG A 1 184 ? 2.82666 18.20779 37.15065 1.000 65.96012 143 ARG A O 1
ATOM 871 N N . ASP A 1 185 ? 4.81237 17.18755 37.44904 1.000 51.43743 144 ASP A N 1
ATOM 872 C CA . ASP A 1 185 ? 4.33106 16.43698 38.60460 1.000 57.17788 144 ASP A CA 1
ATOM 873 C C . ASP A 1 185 ? 4.02434 17.36116 39.77647 1.000 63.88795 144 ASP A C 1
ATOM 874 O O . ASP A 1 185 ? 3.05709 17.13803 40.51390 1.000 72.74501 144 ASP A O 1
ATOM 879 N N . ALA A 1 186 ? 4.83380 18.40524 39.96288 1.000 55.42091 145 ALA A N 1
ATOM 880 C CA . ALA A 1 186 ? 4.61657 19.32572 41.07211 1.000 65.67922 145 ALA A CA 1
ATOM 881 C C . ALA A 1 186 ? 3.45436 20.27554 40.81307 1.000 61.11153 145 ALA A C 1
ATOM 882 O O . ALA A 1 186 ? 2.76934 20.67796 41.76044 1.000 65.68835 145 ALA A O 1
ATOM 884 N N . PHE A 1 187 ? 3.21856 20.64626 39.55179 1.000 62.02225 146 PHE A N 1
ATOM 885 C CA . PHE A 1 187 ? 2.11202 21.54606 39.23956 1.000 65.04376 146 PHE A CA 1
ATOM 886 C C . PHE A 1 187 ? 0.77096 20.89353 39.54873 1.000 62.07380 146 PHE A C 1
ATOM 887 O O . PHE A 1 187 ? -0.10534 21.51177 40.16411 1.000 62.12701 146 PHE A O 1
ATOM 895 N N . SER A 1 188 ? 0.59213 19.64697 39.12492 1.000 65.52835 147 SER A N 1
ATOM 896 C CA . SER A 1 188 ? -0.65092 18.92496 39.36423 1.000 67.66666 147 SER A CA 1
ATOM 897 C C . SER A 1 188 ? -0.72612 18.42813 40.80401 1.000 75.09747 147 SER A C 1
ATOM 898 O O . SER A 1 188 ? -1.58505 18.85688 41.57413 1.000 85.01474 147 SER A O 1
ATOM 901 N N . SER A 1 193 ? 1.51380 25.02894 43.72424 1.000 66.21231 152 SER A N 1
ATOM 902 C CA . SER A 1 193 ? 2.25127 26.28605 43.75610 1.000 58.78258 152 SER A CA 1
ATOM 903 C C . SER A 1 193 ? 3.73928 26.05525 43.50651 1.000 64.79466 152 SER A C 1
ATOM 904 O O . SER A 1 193 ? 4.52994 25.93762 44.44397 1.000 58.03527 152 SER A O 1
ATOM 906 N N . VAL A 1 194 ? 4.11195 25.99363 42.23224 1.000 54.04453 153 VAL A N 1
ATOM 907 C CA . VAL A 1 194 ? 5.48952 25.75497 41.81916 1.000 51.85492 153 VAL A CA 1
ATOM 908 C C . VAL A 1 194 ? 6.09188 27.06169 41.32974 1.000 45.23219 153 VAL A C 1
ATOM 909 O O . VAL A 1 194 ? 5.41933 27.86273 40.66772 1.000 48.12370 153 VAL A O 1
ATOM 913 N N . ARG A 1 195 ? 7.36122 27.27993 41.65661 1.000 37.87758 154 ARG A N 1
ATOM 914 C CA . ARG A 1 195 ? 8.10559 28.44314 41.20145 1.000 39.41824 154 ARG A CA 1
ATOM 915 C C . ARG A 1 195 ? 9.21008 27.99842 40.25426 1.000 38.13654 154 ARG A C 1
ATOM 916 O O . ARG A 1 195 ? 9.87748 26.98858 40.49630 1.000 38.49791 154 ARG A O 1
ATOM 924 N N . ALA A 1 196 ? 9.39484 28.75011 39.17438 1.000 32.06551 155 ALA A N 1
ATOM 925 C CA . ALA A 1 196 ? 10.43826 28.47266 38.19797 1.000 34.78414 155 ALA A CA 1
ATOM 926 C C . ALA A 1 196 ? 11.65842 29.33000 38.50280 1.000 30.67522 155 ALA A C 1
ATOM 927 O O . ALA A 1 196 ? 11.53054 30.53476 38.74264 1.000 28.30233 155 ALA A O 1
ATOM 929 N N . LEU A 1 197 ? 12.83382 28.70701 38.50338 1.000 27.10263 156 LEU A N 1
ATOM 930 C CA . LEU A 1 197 ? 14.09809 29.41490 38.65903 1.000 29.75578 156 LEU A CA 1
ATOM 931 C C . LEU A 1 197 ? 14.67666 29.66132 37.27138 1.000 26.83908 156 LEU A C 1
ATOM 932 O O . LEU A 1 197 ? 14.99009 28.70992 36.54776 1.000 32.14622 156 LEU A O 1
ATOM 937 N N . VAL A 1 198 ? 14.81255 30.93294 36.90298 1.000 27.17181 157 VAL A N 1
ATOM 938 C CA . VAL A 1 198 ? 15.08962 31.33095 35.52919 1.000 27.18641 157 VAL A CA 1
ATOM 939 C C . VAL A 1 198 ? 16.44326 32.02298 35.45892 1.000 33.00875 157 VAL A C 1
ATOM 940 O O . VAL A 1 198 ? 16.79899 32.81303 36.34076 1.000 31.00369 157 VAL A O 1
ATOM 944 N N . ILE A 1 199 ? 17.19091 31.72222 34.39953 1.000 29.42557 158 ILE A N 1
ATOM 945 C CA . ILE A 1 199 ? 18.48160 32.33657 34.11590 1.000 40.42548 158 ILE A CA 1
ATOM 946 C C . ILE A 1 199 ? 18.35324 33.15450 32.83915 1.000 39.20637 158 ILE A C 1
ATOM 947 O O . ILE A 1 199 ? 17.65079 32.75694 31.90222 1.000 39.86468 158 ILE A O 1
ATOM 952 N N . ASN A 1 200 ? 19.01739 34.30554 32.81026 1.000 49.47371 159 ASN A N 1
ATOM 953 C CA . ASN A 1 200 ? 19.06524 35.16209 31.63394 1.000 43.03819 159 ASN A CA 1
ATOM 954 C C . ASN A 1 200 ? 20.43991 35.00989 30.99089 1.000 53.03472 159 ASN A C 1
ATOM 955 O O . ASN A 1 200 ? 21.46150 35.07840 31.68132 1.000 56.50164 159 ASN A O 1
ATOM 960 N N . ASP A 1 201 ? 20.46343 34.76917 29.68173 1.000 46.89412 160 ASP A N 1
ATOM 961 C CA . ASP A 1 201 ? 21.71514 34.77668 28.92636 1.000 61.86403 160 ASP A CA 1
ATOM 962 C C . ASP A 1 201 ? 21.47418 35.36532 27.53474 1.000 59.95716 160 ASP A C 1
ATOM 963 O O . ASP A 1 201 ? 20.56049 34.95535 26.82413 1.000 68.13143 160 ASP A O 1
ATOM 967 N N . GLY A 1 203 ? 19.55824 38.05252 26.92759 1.000 66.97513 162 GLY A N 1
ATOM 968 C CA . GLY A 1 203 ? 18.16825 38.34424 26.64735 1.000 62.07175 162 GLY A CA 1
ATOM 969 C C . GLY A 1 203 ? 17.26545 37.12626 26.67961 1.000 67.67395 162 GLY A C 1
ATOM 970 O O . GLY A 1 203 ? 16.08489 37.22619 27.01680 1.000 77.39794 162 GLY A O 1
ATOM 971 N N . ARG A 1 204 ? 17.82080 35.96938 26.32818 1.000 56.85675 163 ARG A N 1
ATOM 972 C CA . ARG A 1 204 ? 17.05030 34.73303 26.29261 1.000 53.25344 163 ARG A CA 1
ATOM 973 C C . ARG A 1 204 ? 16.93997 34.15833 27.69939 1.000 45.22086 163 ARG A C 1
ATOM 974 O O . ARG A 1 204 ? 17.95588 33.87671 28.34439 1.000 48.97167 163 ARG A O 1
ATOM 979 N N . GLU A 1 205 ? 15.71041 33.98795 28.17318 1.000 42.96498 164 GLU A N 1
ATOM 980 C CA . GLU A 1 205 ? 15.46308 33.43146 29.49332 1.000 43.50218 164 GLU A CA 1
ATOM 981 C C . GLU A 1 205 ? 15.30117 31.91931 29.40886 1.000 39.11606 164 GLU A C 1
ATOM 982 O O . GLU A 1 205 ? 14.87359 31.37529 28.38714 1.000 38.71264 164 GLU A O 1
ATOM 988 N N . LEU A 1 206 ? 15.64583 31.24282 30.50221 1.000 30.64701 165 LEU A N 1
ATOM 989 C CA . LEU A 1 206 ? 15.69922 29.78773 30.51287 1.000 31.03432 165 LEU A CA 1
ATOM 990 C C . LEU A 1 206 ? 15.37031 29.27265 31.90504 1.000 31.90328 165 LEU A C 1
ATOM 991 O O . LEU A 1 206 ? 15.99320 29.69038 32.88529 1.000 33.17225 165 LEU A O 1
ATOM 996 N N . VAL A 1 207 ? 14.40051 28.36664 31.98504 1.000 29.60507 166 VAL A N 1
ATOM 997 C CA . VAL A 1 207 ? 14.05937 27.71595 33.24585 1.000 21.92056 166 VAL A CA 1
ATOM 998 C C . VAL A 1 207 ? 15.07344 26.60835 33.50419 1.000 26.30279 166 VAL A C 1
ATOM 999 O O . VAL A 1 207 ? 15.15660 25.63916 32.74241 1.000 33.86837 166 VAL A O 1
ATOM 1003 N N . VAL A 1 208 ? 15.84925 26.75140 34.57630 1.000 25.22397 167 VAL A N 1
ATOM 1004 C CA . VAL A 1 208 ? 16.91372 25.80529 34.89356 1.000 34.04266 167 VAL A CA 1
ATOM 1005 C C . VAL A 1 208 ? 16.68845 25.07110 36.20572 1.000 33.96878 167 VAL A C 1
ATOM 1006 O O . VA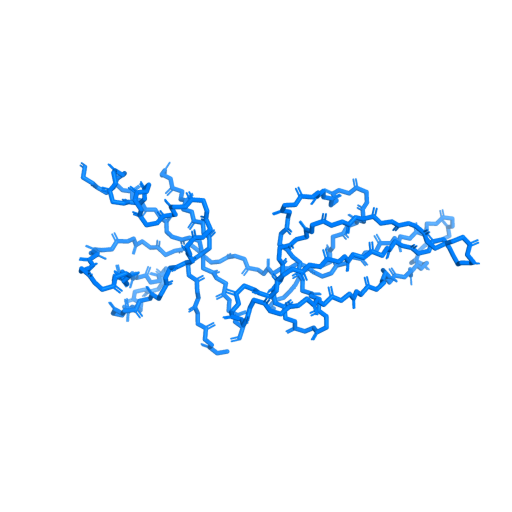L A 1 208 ? 17.45544 24.14635 36.51579 1.000 39.95225 167 VAL A O 1
ATOM 1010 N N . ASP A 1 209 ? 15.67473 25.44022 36.98384 1.000 30.61475 168 ASP A N 1
ATOM 1011 C CA . ASP A 1 209 ? 15.36667 24.76037 38.23482 1.000 35.57111 168 ASP A CA 1
ATOM 1012 C C . ASP A 1 209 ? 13.95856 25.15494 38.65546 1.000 36.22147 168 ASP A C 1
ATOM 1013 O O . ASP A 1 209 ? 13.31852 26.00535 38.03253 1.000 32.56062 168 ASP A O 1
ATOM 1018 N N . TYR A 1 210 ? 13.48065 24.52379 39.72535 1.000 34.20005 169 TYR A N 1
ATOM 1019 C CA . TYR A 1 210 ? 12.14372 24.80638 40.22359 1.000 40.84778 169 TYR A CA 1
ATOM 1020 C C . TYR A 1 210 ? 12.13617 24.70837 41.74094 1.000 42.74053 169 TYR A C 1
ATOM 1021 O O . TYR A 1 210 ? 12.99558 24.06526 42.34996 1.000 43.02100 169 TYR A O 1
ATOM 1030 N N . LYS A 1 211 ? 11.14585 25.36193 42.34394 1.000 38.51412 170 LYS A N 1
ATOM 1031 C CA . LYS A 1 211 ? 10.99718 25.39183 43.79134 1.000 50.93883 170 LYS A CA 1
ATOM 1032 C C . LYS A 1 211 ? 9.52146 25.31184 44.14325 1.000 52.93887 170 LYS A C 1
ATOM 1033 O O . LYS A 1 211 ? 8.71103 26.08374 43.61996 1.000 52.14347 170 LYS A O 1
ATOM 1036 N N . VAL A 1 212 ? 9.18383 24.37058 45.02000 1.000 58.07412 171 VAL A N 1
ATOM 1037 C CA . VAL A 1 212 ? 7.83190 24.23789 45.53767 1.000 59.68258 171 VAL A CA 1
ATOM 1038 C C . VAL A 1 212 ? 7.78664 24.93675 46.89231 1.000 60.67295 171 VAL A C 1
ATOM 1039 O O . VAL A 1 212 ? 8.30979 24.42960 47.88861 1.000 64.54590 171 VAL A O 1
ATOM 1043 N N . ILE A 1 213 ? 7.17539 26.11758 46.90960 1.000 69.96280 172 ILE A N 1
ATOM 1044 C CA . ILE A 1 213 ? 7.11409 26.95073 48.10722 1.000 59.61164 172 ILE A CA 1
#

Nearest PDB structures (foldseek):
  8qlu-assembly1_A-2  TM=1.007E+00  e=5.448E-26  Aspergillus fumigatus
  8qlx-assembly1_A  TM=9.868E-01  e=4.888E-19  Pyricularia grisea
  8cgx-assembly1_A  TM=9.817E-01  e=4.410E-19  Neurospora crassa
  8qnu-assembly1_A  TM=9.764E-01  e=2.775E-19  Metarhizium robertsii
  8qlw-assembly1_A-2  TM=9.706E-01  e=3.457E-18  Purpureocillium lilacinum

Radius of gyration: 17.05 Å; Cα contacts (8 Å, |Δi|>4): 311; chains: 1; bounding box: 52×27×31 Å

Secondary structure (P-SEA, 3-state):
cbbbbcccccccccccccccbbbbbcbbbbcccccbbbbbbccccccbbbbbbbbbbbccccbbbbbbbbbbbbbbbbcccccccbbbbcccccccccbbbbbcccaaaaaaaaaaccbbbbccccccccccccccc

Foldseek 3Di:
DKDKDFPVVDDQQAWFQFPLATWGWHDWDADPVPRWIKTWTAGQPPRDIGIDTWDWDDPDVVDITTITIGFDKFKWFWDADDPVQFTWTAHPVGRIDHGAHEGPPPPQVVVVVVDVCRKIFIWTDSVRIYGYHIDDD

Solvent-accessible surface area: 8148 Å² total; per-residue (Å²): 122,49,64,82,57,44,7,132,117,12,150,119,37,60,31,5,26,0,96,62,103,2,0,38,0,78,154,55,46,84,5,117,141,89,30,47,47,99,1,54,0,47,6,36,60,91,77,74,105,36,127,49,51,3,138,75,36,106,94,51,126,121,66,108,40,47,23,6,75,4,8,72,95,96,79,10,125,7,58,74,36,53,146,107,30,20,0,11,0,44,22,171,129,38,77,79,54,115,60,10,48,20,16,131,105,62,57,13,46,75,48,0,80,107,32,70,129,93,1,72,0,34,2,0,72,57,89,109,20,12,0,17,61,69,58,98,77

B-factor: mean 38.6, std 12.3, range [5.77, 85.01]

InterPro domains:
  IPR001884 Translation elongation factor IF5A-like [PTHR11673] (381-535)
  IPR008991 Translation protein SH3-like domain superfamily [SSF50104] (391-462)
  IPR012340 Nucleic acid-binding, OB-fold [G3DSA:2.40.50.140] (462-537)
  IPR012340 Nucleic acid-binding, OB-fold [SSF50249] (464-533)
  IPR014722 Large ribosomal subunit protein uL2, domain 2 [G3DSA:2.30.30.30] (387-461)
  IPR037318 Hex1, S1 domain [cd04469] (462-5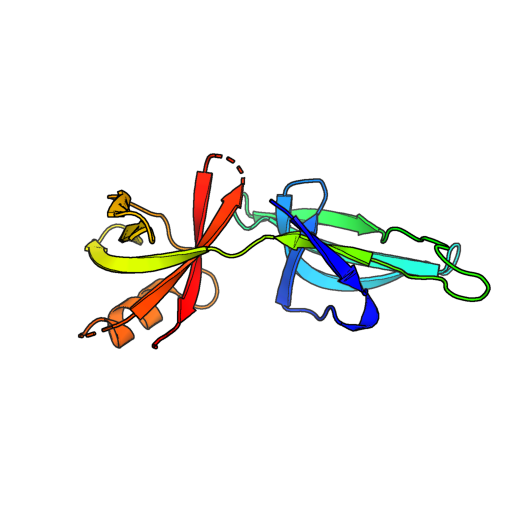37)

Organism: Aspergillus fumigatus (strain ATCC MYA-4609 / CBS 101355 / FGSC A1100 / Af293) (NCBI:txid330879)

GO terms:
  GO:0000934 porous cell septum (C, IDA)
  GO:0009611 response to wounding (P, IMP)
  GO:0005737 cytoplasm (C, EXP)
  GO:0030428 cell septum (C, EXP)
  GO:0140266 Woronin body (C, IDA)